Protein AF-A0A850TF16-F1 (afdb_monomer_lite)

Organism: NCBI:txid2292

Foldseek 3Di:
DDPVVVVVVVVVVCVVVVVVVVVVVVVVVVVVVVVVVVVVVVVVVVVVVVVVVVVVVVVVVVVVVVVVVVVVVVLVVLLVVLVVVVVVLVVVLQDDDDPPDDPVNRVVSCLVCLVVNLVVLVVSCVVNVVSDDPVVSVVSVVSNVVSVVSPVVVVVVVVVVVVVVVVVVVVVVD

Secondary structure (DSSP, 8-state):
--HHHHHHHHHHHHHHHHHHHHHHHHHHHHHHHHHHHHHHHHHHHHHHHHHHHHHHHHHHHHHHHHHHHHHHHHHHHHHHHHHHHHHHHHHHHS----TT--HHHHHHHHHHHHHHHHHHHHHHHHHHGGGS-HHHHHHHHHHHHHHHHHHHHHHHHHHHHHHHHHHHHHHH--

Radius of gyration: 48.97 Å; chains: 1; bounding box: 104×33×146 Å

Sequence (174 aa):
MQLSDILAISGTILASIGGGTAIVFGFSNWLGKVWANRLMEKEKNKHNRELEFLKNTFLKETENYKIRLKKSELLFEKQYEAASELVALHRSFIPQIFPHMDWGDVVDHYAFSSKKIEEKLEKYLSRNGAVLGEEIEEKISECISVAGWTKFEINKNTKLHHKVKKKVKKYINC

pLDDT: mean 84.93, std 12.83, range [46.16, 97.12]

Structure (mmCIF, N/CA/C/O backbone):
data_AF-A0A850TF16-F1
#
_entry.id   AF-A0A850TF16-F1
#
loop_
_atom_site.group_PDB
_atom_site.id
_atom_site.type_symbol
_atom_site.label_atom_id
_atom_site.label_alt_id
_atom_site.label_comp_id
_atom_site.label_asym_id
_atom_site.label_entity_id
_atom_site.label_seq_id
_atom_site.pdbx_PDB_ins_code
_atom_site.Cartn_x
_atom_site.Cartn_y
_atom_site.Cartn_z
_atom_site.occupancy
_atom_site.B_iso_or_equiv
_atom_site.auth_seq_id
_atom_site.auth_comp_id
_atom_site.auth_asym_id
_atom_site.auth_atom_id
_atom_site.pdbx_PDB_model_num
ATOM 1 N N . MET A 1 1 ? -57.482 -13.303 92.641 1.00 51.25 1 MET A N 1
ATOM 2 C CA . MET A 1 1 ? -57.624 -12.544 91.379 1.00 51.25 1 MET A CA 1
ATOM 3 C C . MET A 1 1 ? -58.577 -13.308 90.482 1.00 51.25 1 MET A C 1
ATOM 5 O O . MET A 1 1 ? -58.410 -14.517 90.366 1.00 51.25 1 MET A O 1
ATOM 9 N N . GLN A 1 2 ? -59.601 -12.651 89.934 1.00 71.94 2 GLN A N 1
ATOM 10 C CA . GLN A 1 2 ? -60.527 -13.298 89.004 1.00 71.94 2 GLN A CA 1
ATOM 11 C C . GLN A 1 2 ? -59.835 -13.527 87.650 1.00 71.94 2 GLN A C 1
ATOM 13 O O . GLN A 1 2 ? -59.017 -12.717 87.215 1.00 71.94 2 GLN A O 1
ATOM 18 N N . LEU A 1 3 ? -60.160 -14.638 86.983 1.00 74.81 3 LEU A N 1
ATOM 19 C CA . LEU A 1 3 ? -59.640 -14.991 85.652 1.00 74.81 3 LEU A CA 1
ATOM 20 C C . LEU A 1 3 ? -59.913 -13.903 84.594 1.00 74.81 3 LEU A C 1
ATOM 22 O O . LEU A 1 3 ? -59.132 -13.750 83.657 1.00 74.81 3 LEU A O 1
ATOM 26 N N . SER A 1 4 ? -60.981 -13.122 84.772 1.00 75.56 4 SER A N 1
ATOM 27 C CA . SER A 1 4 ? -61.356 -11.981 83.930 1.00 75.56 4 SER A CA 1
ATOM 28 C C . SER A 1 4 ? -60.315 -10.858 83.930 1.00 75.56 4 SER A C 1
ATOM 30 O O . SER A 1 4 ? -60.015 -10.316 82.869 1.00 75.56 4 SER A O 1
ATOM 32 N N . ASP A 1 5 ? -59.714 -10.550 85.080 1.00 77.50 5 ASP A N 1
ATOM 33 C CA . ASP A 1 5 ? -58.742 -9.456 85.203 1.00 77.50 5 ASP A CA 1
ATOM 34 C C . ASP A 1 5 ? -57.391 -9.839 84.586 1.00 77.50 5 ASP A C 1
ATOM 36 O O . ASP A 1 5 ? -56.750 -9.034 83.913 1.00 77.50 5 ASP A O 1
ATOM 40 N N . ILE A 1 6 ? -56.986 -11.104 84.740 1.00 79.56 6 ILE A N 1
ATOM 41 C CA . ILE A 1 6 ? -55.793 -11.665 84.089 1.00 79.56 6 ILE A CA 1
ATOM 42 C C . ILE A 1 6 ? -55.958 -11.678 82.562 1.00 79.56 6 ILE A C 1
ATOM 44 O O . ILE A 1 6 ? -55.037 -11.288 81.841 1.00 79.56 6 ILE A O 1
ATOM 48 N N . LEU A 1 7 ? -57.135 -12.061 82.053 1.00 79.00 7 LEU A N 1
ATOM 49 C CA . LEU A 1 7 ? -57.427 -12.027 80.617 1.00 79.00 7 LEU A CA 1
ATOM 50 C C . LEU A 1 7 ? -57.461 -10.595 80.066 1.00 79.00 7 LEU A C 1
ATOM 52 O O . LEU A 1 7 ? -56.869 -10.344 79.019 1.00 79.00 7 LEU A O 1
ATOM 56 N N . ALA A 1 8 ? -58.062 -9.644 80.782 1.00 77.94 8 ALA A N 1
ATOM 57 C CA . ALA A 1 8 ? -58.112 -8.242 80.366 1.00 77.94 8 ALA A CA 1
ATOM 58 C C . ALA A 1 8 ? -56.720 -7.587 80.329 1.00 77.94 8 ALA A C 1
ATOM 60 O O . ALA A 1 8 ? -56.366 -6.926 79.349 1.00 77.94 8 ALA A O 1
ATOM 61 N N . ILE A 1 9 ? -55.889 -7.813 81.351 1.00 77.25 9 ILE A N 1
ATOM 62 C CA . ILE A 1 9 ? -54.522 -7.275 81.408 1.00 77.25 9 ILE A CA 1
ATOM 63 C C . ILE A 1 9 ? -53.646 -7.930 80.331 1.00 77.25 9 ILE A C 1
ATOM 65 O O . ILE A 1 9 ? -52.944 -7.226 79.603 1.00 77.25 9 ILE A O 1
ATOM 69 N N . SER A 1 10 ? -53.735 -9.254 80.153 1.00 73.56 10 SER A N 1
ATOM 70 C CA . SER A 1 10 ? -52.976 -9.963 79.110 1.00 73.56 10 SER A CA 1
ATOM 71 C C . SER A 1 10 ? -53.379 -9.537 77.691 1.00 73.56 10 SER A C 1
ATOM 73 O O . SER A 1 10 ? -52.507 -9.305 76.854 1.00 73.56 10 SER A O 1
ATOM 75 N N . GLY A 1 11 ? -54.677 -9.337 77.433 1.00 75.94 11 GLY A N 1
ATOM 76 C CA . GLY A 1 11 ? -55.197 -8.846 76.157 1.00 75.94 11 GLY A CA 1
ATOM 77 C C . GLY A 1 11 ? -54.776 -7.409 75.852 1.00 75.94 11 GLY A C 1
ATOM 78 O O . GLY A 1 11 ? -54.444 -7.102 74.712 1.00 75.94 11 GLY A O 1
ATOM 79 N N . THR A 1 12 ? -54.702 -6.542 76.865 1.00 74.50 12 THR A N 1
ATOM 80 C CA . THR A 1 12 ? -54.266 -5.142 76.698 1.00 74.50 12 THR A CA 1
ATOM 81 C C . THR A 1 12 ? -52.765 -5.050 76.403 1.00 74.50 12 THR A C 1
ATOM 83 O O . THR A 1 12 ? -52.345 -4.277 75.540 1.00 74.50 12 THR A O 1
ATOM 86 N N . IL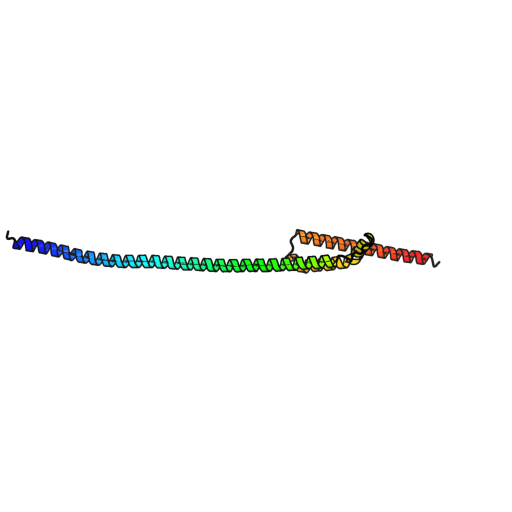E A 1 13 ? -51.949 -5.884 77.059 1.00 73.62 13 ILE A N 1
ATOM 87 C CA . ILE A 1 13 ? -50.504 -5.989 76.799 1.00 73.62 13 ILE A CA 1
ATOM 88 C C . ILE A 1 13 ? -50.253 -6.542 75.386 1.00 73.62 13 ILE A C 1
ATOM 90 O O . ILE A 1 13 ? -49.458 -5.973 74.639 1.00 73.62 13 ILE A O 1
ATOM 94 N N . LEU A 1 14 ? -50.974 -7.591 74.977 1.00 72.19 14 LEU A N 1
ATOM 95 C CA . LEU A 1 14 ? -50.889 -8.158 73.624 1.00 72.19 14 LEU A CA 1
ATOM 96 C C . LEU A 1 14 ? -51.403 -7.204 72.540 1.00 72.19 14 LEU A C 1
ATOM 98 O O . LEU A 1 14 ? -50.810 -7.153 71.468 1.00 72.19 14 LEU A O 1
ATOM 102 N N . ALA A 1 15 ? -52.453 -6.424 72.797 1.00 72.50 15 ALA A N 1
ATOM 103 C CA . ALA A 1 15 ? -52.962 -5.431 71.850 1.00 72.50 15 ALA A CA 1
ATOM 104 C C . ALA A 1 15 ? -51.992 -4.249 71.671 1.00 72.50 15 ALA A C 1
ATOM 106 O O . ALA A 1 15 ? -51.764 -3.803 70.548 1.00 72.50 15 ALA A O 1
ATOM 107 N N . SER A 1 16 ? -51.372 -3.781 72.759 1.00 73.75 16 SER A N 1
ATOM 108 C CA . SER A 1 16 ? -50.338 -2.736 72.741 1.00 73.75 16 SER A CA 1
ATOM 109 C C . SER A 1 16 ? -49.080 -3.184 71.981 1.00 73.75 16 SER A C 1
ATOM 111 O O . SER A 1 16 ? -48.598 -2.487 71.084 1.00 73.75 16 SER A O 1
ATOM 113 N N . ILE A 1 17 ? -48.595 -4.398 72.261 1.00 75.44 17 ILE A N 1
ATOM 114 C CA . ILE A 1 17 ? -47.424 -4.984 71.589 1.00 75.44 17 ILE A CA 1
ATOM 115 C C . ILE A 1 17 ? -47.750 -5.365 70.134 1.00 75.44 17 ILE A C 1
ATOM 117 O O . ILE A 1 17 ? -46.934 -5.144 69.236 1.00 75.44 17 ILE A O 1
ATOM 121 N N . GLY A 1 18 ? -48.949 -5.888 69.879 1.00 71.94 18 GLY A N 1
ATOM 122 C CA . GLY A 1 18 ? -49.448 -6.281 68.558 1.00 71.94 18 GLY A CA 1
ATOM 123 C C . GLY A 1 18 ? -49.681 -5.096 67.616 1.00 71.94 18 GLY A C 1
ATOM 124 O O . GLY A 1 18 ? -49.336 -5.158 66.438 1.00 71.94 18 GLY A O 1
ATOM 125 N N . GLY A 1 19 ? -50.199 -3.977 68.131 1.00 76.31 19 GLY A N 1
ATOM 126 C CA . GLY A 1 19 ? -50.378 -2.744 67.358 1.00 76.31 19 GLY A CA 1
ATOM 127 C C . GLY A 1 19 ? -49.047 -2.099 66.960 1.00 76.31 19 GLY A C 1
ATOM 128 O O . GLY A 1 19 ? -48.863 -1.719 65.803 1.00 76.31 19 GLY A O 1
ATOM 129 N N . GLY A 1 20 ? -48.084 -2.039 67.888 1.00 77.00 20 GLY A N 1
ATOM 130 C CA . GLY A 1 20 ? -46.740 -1.520 67.611 1.00 77.00 20 GLY A CA 1
ATOM 131 C C . GLY A 1 20 ? -45.961 -2.379 66.610 1.00 77.00 20 GLY A C 1
ATOM 132 O O . GLY A 1 20 ? -45.340 -1.851 65.687 1.00 77.00 20 GLY A O 1
ATOM 133 N N . THR A 1 21 ? -46.046 -3.708 66.730 1.00 77.88 21 THR A N 1
ATOM 134 C CA . THR A 1 21 ? -45.406 -4.635 65.780 1.00 77.88 21 THR A CA 1
ATOM 135 C C . THR A 1 21 ? -46.013 -4.556 64.383 1.00 77.88 21 THR A C 1
ATOM 137 O O . THR A 1 21 ? -45.254 -4.601 63.419 1.00 77.88 21 THR A O 1
ATOM 140 N N . ALA A 1 22 ? -47.327 -4.358 64.240 1.00 82.56 22 ALA A N 1
ATOM 141 C CA . ALA A 1 22 ? -47.971 -4.189 62.935 1.00 82.56 22 ALA A CA 1
ATOM 142 C C . ALA A 1 22 ? -47.482 -2.936 62.185 1.00 82.56 22 ALA A C 1
ATOM 144 O O . ALA A 1 22 ? -47.220 -2.997 60.982 1.00 82.56 22 ALA A O 1
ATOM 145 N N . ILE A 1 23 ? -47.302 -1.814 62.892 1.00 82.56 23 ILE A N 1
ATOM 146 C CA . ILE A 1 23 ? -46.776 -0.570 62.305 1.00 82.56 23 ILE A CA 1
ATOM 147 C C . ILE A 1 23 ? -45.324 -0.760 61.862 1.00 82.56 23 ILE A C 1
ATOM 149 O O . ILE A 1 23 ? -44.979 -0.409 60.733 1.00 82.56 23 ILE A O 1
ATOM 153 N N . VAL A 1 24 ? -44.487 -1.356 62.717 1.00 84.25 24 VAL A N 1
ATOM 154 C CA . VAL A 1 24 ? -43.083 -1.645 62.389 1.00 84.25 24 VAL A CA 1
ATOM 155 C C . VAL A 1 24 ? -42.995 -2.593 61.194 1.00 84.25 24 VAL A C 1
ATOM 157 O O . VAL A 1 24 ? -42.272 -2.299 60.248 1.00 84.25 24 VAL A O 1
ATOM 160 N N . PHE A 1 25 ? -43.789 -3.668 61.161 1.00 84.12 25 PHE A N 1
ATOM 161 C CA . PHE A 1 25 ? -43.839 -4.587 60.019 1.00 84.12 25 PHE A CA 1
ATOM 162 C C . PHE A 1 25 ? -44.288 -3.895 58.728 1.00 84.12 25 PHE A C 1
ATOM 164 O O . PHE A 1 25 ? -43.698 -4.123 57.669 1.00 84.12 25 PHE A O 1
ATOM 171 N N . GLY A 1 26 ? -45.304 -3.032 58.802 1.00 86.25 26 GLY A N 1
ATOM 172 C CA . GLY A 1 26 ? -45.776 -2.247 57.662 1.00 86.25 26 GLY A CA 1
ATOM 173 C C . GLY A 1 26 ? -44.692 -1.320 57.110 1.00 86.25 26 GLY A C 1
ATOM 174 O O . GLY A 1 26 ? -44.434 -1.320 55.903 1.00 86.25 26 GLY A O 1
ATOM 175 N N . PHE A 1 27 ? -44.001 -0.592 57.990 1.00 87.69 27 PHE A N 1
ATOM 176 C CA . PHE A 1 27 ? -42.900 0.298 57.616 1.00 87.69 27 PHE A CA 1
ATOM 177 C C . PHE A 1 27 ? -41.682 -0.460 57.079 1.00 87.69 27 PHE A C 1
ATOM 179 O O . PHE A 1 27 ? -41.107 -0.048 56.071 1.00 87.69 27 PHE A O 1
ATOM 186 N N . SER A 1 28 ? -41.311 -1.588 57.688 1.00 86.50 28 SER A N 1
ATOM 187 C CA . SER A 1 28 ? -40.228 -2.452 57.204 1.00 86.50 28 SER A CA 1
ATOM 188 C C . SER A 1 28 ? -40.530 -3.018 55.816 1.00 86.50 28 SER A C 1
ATOM 190 O O . SER A 1 28 ? -39.645 -3.043 54.963 1.00 86.50 28 SER A O 1
ATOM 192 N N . ASN A 1 29 ? -41.780 -3.406 55.547 1.00 89.00 29 ASN A N 1
ATOM 193 C CA . ASN A 1 29 ? -42.195 -3.884 54.227 1.00 89.00 29 ASN A CA 1
ATOM 194 C C . ASN A 1 29 ? -42.165 -2.761 53.175 1.00 89.00 29 ASN A C 1
ATOM 196 O O . ASN A 1 29 ? -41.725 -2.970 52.044 1.00 89.00 29 ASN A O 1
ATOM 200 N N . TRP A 1 30 ? -42.595 -1.550 53.541 1.00 90.25 30 TRP A N 1
ATOM 201 C CA . TRP A 1 30 ? -42.540 -0.391 52.647 1.00 90.25 30 TRP A CA 1
ATOM 202 C C . TRP A 1 30 ? -41.098 0.015 52.315 1.00 90.25 30 TRP A C 1
ATOM 204 O O . TRP A 1 30 ? -40.753 0.134 51.138 1.00 90.25 30 TRP A O 1
ATOM 214 N N . LEU A 1 31 ? -40.231 0.139 53.325 1.00 89.75 31 LEU A N 1
ATOM 215 C CA . LEU A 1 31 ? -38.807 0.430 53.131 1.00 89.75 31 LEU A CA 1
ATOM 216 C C . LEU A 1 31 ? -38.123 -0.665 52.308 1.00 89.75 31 LEU A C 1
ATOM 218 O O . LEU A 1 31 ? -37.392 -0.348 51.373 1.00 89.75 31 LEU A O 1
ATOM 222 N N . GLY A 1 32 ? -38.418 -1.939 52.580 1.00 89.69 32 GLY A N 1
ATOM 223 C CA . GLY A 1 32 ? -37.908 -3.064 51.795 1.00 89.69 32 GLY A CA 1
ATOM 224 C C . GLY A 1 32 ? -38.258 -2.947 50.311 1.00 89.69 32 GLY A C 1
ATOM 225 O O . GLY A 1 32 ? -37.377 -3.072 49.463 1.00 89.69 32 GLY A O 1
ATOM 226 N N . LYS A 1 33 ? -39.512 -2.612 49.980 1.00 89.31 33 LYS A N 1
ATOM 227 C CA . LYS A 1 33 ? -39.947 -2.395 48.588 1.00 89.31 33 LYS A CA 1
ATOM 228 C C . LYS A 1 33 ? -39.250 -1.208 47.923 1.00 89.31 33 LYS A C 1
ATOM 230 O O . LYS A 1 33 ? -38.834 -1.322 46.773 1.00 89.31 33 LYS A O 1
ATOM 235 N N . VAL A 1 34 ? -39.101 -0.082 48.624 1.00 93.94 34 VAL A N 1
ATOM 236 C CA . VAL A 1 34 ? -38.437 1.118 48.079 1.00 93.94 34 VAL A CA 1
ATOM 237 C C . VAL A 1 34 ? -36.957 0.849 47.800 1.00 93.94 34 VAL A C 1
ATOM 239 O O . VAL A 1 34 ? -36.457 1.194 46.728 1.00 93.94 34 VAL A O 1
ATOM 242 N N . TRP A 1 35 ? -36.257 0.196 48.728 1.00 90.44 35 TRP A N 1
ATOM 243 C CA . TRP A 1 35 ? -34.847 -0.156 48.558 1.00 90.44 35 TRP A CA 1
ATOM 244 C C . TRP A 1 35 ? -34.641 -1.235 47.491 1.00 90.44 35 TRP A C 1
ATOM 246 O O . TRP A 1 35 ? -33.721 -1.102 46.685 1.00 90.44 35 TRP A O 1
ATOM 256 N N . ALA A 1 36 ? -35.517 -2.242 47.421 1.00 91.12 36 ALA A N 1
ATOM 257 C CA . ALA A 1 36 ? -35.483 -3.263 46.374 1.00 91.12 36 ALA A CA 1
ATOM 258 C C . ALA A 1 36 ? -35.693 -2.655 44.981 1.00 91.12 36 ALA A C 1
ATOM 260 O O . ALA A 1 36 ? -34.902 -2.917 44.076 1.00 91.12 36 ALA A O 1
ATOM 261 N N . ASN A 1 37 ? -36.690 -1.778 44.815 1.00 90.88 37 ASN A N 1
ATOM 262 C CA . ASN A 1 37 ? -36.919 -1.082 43.547 1.00 90.88 37 ASN A CA 1
ATOM 263 C C . ASN A 1 37 ? -35.725 -0.204 43.163 1.00 90.88 37 ASN A C 1
ATOM 265 O O . ASN A 1 37 ? -35.265 -0.267 42.026 1.00 90.88 37 ASN A O 1
ATOM 269 N N . ARG A 1 38 ? -35.162 0.552 44.113 1.00 92.75 38 ARG A N 1
ATOM 270 C CA . ARG A 1 38 ? -33.996 1.409 43.856 1.00 92.75 38 ARG A CA 1
ATOM 271 C C . ARG A 1 38 ? -32.752 0.605 43.473 1.00 92.75 38 ARG A C 1
ATOM 273 O O . ARG A 1 38 ? -32.002 1.024 42.591 1.00 92.75 38 ARG A O 1
ATOM 280 N N . LEU A 1 39 ? -32.514 -0.531 44.128 1.00 93.00 39 LEU A N 1
ATOM 281 C CA . LEU A 1 39 ? -31.402 -1.421 43.797 1.00 93.00 39 LEU A CA 1
ATOM 282 C C . LEU A 1 39 ? -31.594 -2.034 42.406 1.00 93.00 39 LEU A C 1
ATOM 284 O O . LEU A 1 39 ? -30.676 -1.985 41.589 1.00 93.00 39 LEU A O 1
ATOM 288 N N . MET A 1 40 ? -32.802 -2.517 42.111 1.00 92.44 40 MET A N 1
ATOM 289 C CA . MET A 1 40 ? -33.135 -3.127 40.826 1.00 92.44 40 MET A CA 1
ATOM 290 C C . MET A 1 40 ? -33.059 -2.120 39.670 1.00 92.44 40 MET A C 1
ATOM 292 O O . MET A 1 40 ? -32.547 -2.446 38.603 1.00 92.44 40 MET A O 1
ATOM 296 N N . GLU A 1 41 ? -33.510 -0.879 39.863 1.00 92.38 41 GLU A N 1
ATOM 297 C CA . GLU A 1 41 ? -33.333 0.198 38.880 1.00 92.38 41 GLU A CA 1
ATOM 298 C C . GLU A 1 41 ? -31.857 0.528 38.655 1.00 92.38 41 GLU A C 1
ATOM 300 O O . GLU A 1 41 ? -31.433 0.721 37.516 1.00 92.38 41 GLU A O 1
ATOM 305 N N . LYS A 1 42 ? -31.044 0.558 39.718 1.00 92.88 42 LYS A N 1
ATOM 306 C CA . LYS A 1 42 ? -29.601 0.801 39.603 1.00 92.88 42 LYS A CA 1
ATOM 307 C C . LYS A 1 42 ? -28.906 -0.306 38.810 1.00 92.88 42 LYS A C 1
ATOM 309 O O . LYS A 1 42 ? -28.076 0.007 37.957 1.00 92.88 42 LYS A O 1
ATOM 314 N N . GLU A 1 43 ? -29.244 -1.568 39.063 1.00 91.38 43 GLU A N 1
ATOM 315 C CA . GLU A 1 43 ? -28.713 -2.705 38.304 1.00 91.38 43 GLU A CA 1
ATOM 316 C C . GLU A 1 43 ? -29.173 -2.686 36.848 1.00 91.38 43 GLU A C 1
ATOM 318 O O . GLU A 1 43 ? -28.334 -2.767 35.955 1.00 91.38 43 GLU A O 1
ATOM 323 N N . LYS A 1 44 ? -30.468 -2.467 36.585 1.00 92.75 44 LYS A N 1
ATOM 324 C CA . LYS A 1 44 ? -30.992 -2.329 35.215 1.00 92.75 44 LYS A CA 1
ATOM 325 C C . LYS A 1 44 ? -30.305 -1.201 34.452 1.00 92.75 44 LYS A C 1
ATOM 327 O O . LYS A 1 44 ? -29.896 -1.393 33.312 1.00 92.75 44 LYS A O 1
ATOM 332 N N . ASN A 1 45 ? -30.123 -0.043 35.083 1.00 91.94 45 ASN A N 1
ATOM 333 C CA . ASN A 1 45 ? -29.425 1.087 34.471 1.00 91.94 45 ASN A CA 1
ATOM 334 C C . ASN A 1 45 ? -27.950 0.774 34.208 1.00 91.94 45 ASN A C 1
ATOM 336 O O . ASN A 1 45 ? -27.409 1.201 33.189 1.00 91.94 45 ASN A O 1
ATOM 340 N N . LYS A 1 46 ? -27.294 0.023 35.100 1.00 93.25 46 LYS A N 1
ATOM 341 C CA . LYS A 1 46 ? -25.917 -0.435 34.897 1.00 93.25 46 LYS A CA 1
ATOM 342 C C . LYS A 1 46 ? -25.831 -1.399 33.712 1.00 93.25 46 LYS A C 1
ATOM 344 O O . LYS A 1 46 ? -25.027 -1.156 32.820 1.00 93.25 46 LYS A O 1
ATOM 349 N N . HIS A 1 47 ? -26.694 -2.410 33.656 1.00 92.38 47 HIS A N 1
ATOM 350 C CA . HIS A 1 47 ? -26.732 -3.369 32.549 1.00 92.38 47 HIS A CA 1
ATOM 351 C C . HIS A 1 47 ? -27.077 -2.701 31.216 1.00 92.38 47 HIS A C 1
ATOM 353 O O . HIS A 1 47 ? -26.431 -2.985 30.215 1.00 92.38 47 HIS A O 1
ATOM 359 N N . ASN A 1 48 ? -28.024 -1.759 31.188 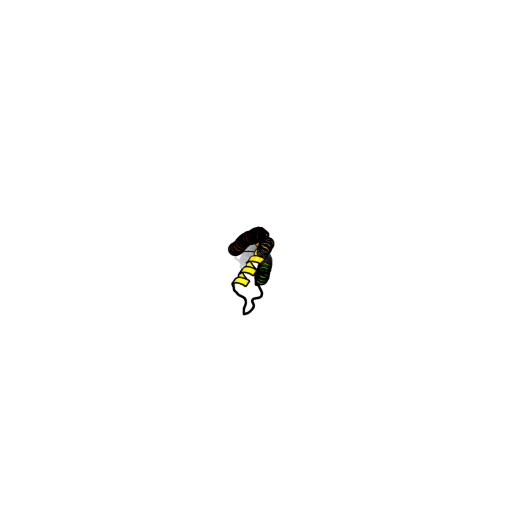1.00 93.12 48 ASN A N 1
ATOM 360 C CA . ASN A 1 48 ? -28.336 -1.005 29.971 1.00 93.12 48 ASN A CA 1
ATOM 361 C C . ASN A 1 48 ? -27.141 -0.177 29.489 1.00 93.12 48 ASN A C 1
ATOM 363 O O . ASN A 1 48 ? -26.834 -0.189 28.301 1.00 93.12 48 ASN A O 1
ATOM 367 N N . ARG A 1 49 ? -26.419 0.489 30.399 1.00 94.12 49 ARG A N 1
ATOM 368 C CA . ARG A 1 49 ? -25.192 1.221 30.047 1.00 94.12 49 ARG A CA 1
ATOM 369 C C . ARG A 1 49 ? -24.098 0.296 29.534 1.00 94.12 49 ARG A C 1
ATOM 371 O O . ARG A 1 49 ? -23.424 0.642 28.572 1.00 94.12 49 ARG A O 1
ATOM 378 N N . GLU A 1 50 ? -23.916 -0.860 30.164 1.00 94.25 50 GLU A N 1
ATOM 379 C CA . GLU A 1 50 ? -22.948 -1.868 29.722 1.00 94.25 50 GLU A CA 1
ATOM 380 C C . GLU A 1 50 ? -23.311 -2.409 28.335 1.00 94.25 50 GLU A C 1
ATOM 382 O O . GLU A 1 50 ? -22.437 -2.507 27.478 1.00 94.25 50 GLU A O 1
ATOM 387 N N . LEU A 1 51 ? -24.595 -2.671 28.072 1.00 94.56 51 LEU A N 1
ATOM 388 C CA . LEU A 1 51 ? -25.085 -3.088 26.758 1.00 94.56 51 LEU A CA 1
ATOM 389 C C . LEU A 1 51 ? -24.876 -2.012 25.692 1.00 94.56 51 LEU A C 1
ATOM 391 O O . LEU A 1 51 ? -24.398 -2.323 24.602 1.00 94.56 51 LEU A O 1
ATOM 395 N N . GLU A 1 52 ? -25.203 -0.754 25.984 1.00 94.50 52 GLU A N 1
ATOM 396 C CA . GLU A 1 52 ? -24.973 0.362 25.060 1.00 94.50 52 GLU A CA 1
ATOM 397 C C . GLU A 1 52 ? -23.484 0.570 24.792 1.00 94.50 52 GLU A C 1
ATOM 399 O O . GLU A 1 52 ? -23.078 0.729 23.642 1.00 94.50 52 GLU A O 1
ATOM 404 N N . PHE A 1 53 ? -22.656 0.517 25.834 1.00 96.12 53 PHE A N 1
ATOM 405 C CA . PHE A 1 53 ? -21.209 0.617 25.709 1.00 96.12 53 PHE A CA 1
ATOM 406 C C . PHE A 1 53 ? -20.644 -0.510 24.842 1.00 96.12 53 PHE A C 1
ATOM 408 O O . PHE A 1 53 ? -19.863 -0.252 23.924 1.00 96.12 53 PHE A O 1
ATOM 415 N N . LEU A 1 54 ? -21.067 -1.750 25.089 1.00 96.00 54 LEU A N 1
ATOM 416 C CA . LEU A 1 54 ? -20.607 -2.911 24.341 1.00 96.00 54 LEU A CA 1
ATOM 417 C C . LEU A 1 54 ? -21.072 -2.849 22.881 1.00 96.00 54 LEU A C 1
ATOM 419 O O . LEU A 1 54 ? -20.276 -3.055 21.968 1.00 96.00 54 LEU A O 1
ATOM 423 N N . LYS A 1 55 ? -22.331 -2.466 22.644 1.00 96.38 55 LYS A N 1
ATOM 424 C CA . LYS A 1 55 ? -22.875 -2.245 21.298 1.00 96.38 55 LYS A CA 1
ATOM 425 C C . LYS A 1 55 ? -22.096 -1.165 20.549 1.00 96.38 55 LYS A C 1
ATOM 427 O O . LYS A 1 55 ? -21.713 -1.381 19.404 1.00 96.38 55 LYS A O 1
ATOM 432 N N . ASN A 1 56 ? -21.828 -0.029 21.189 1.00 95.88 56 ASN A N 1
ATOM 433 C CA . ASN A 1 56 ? -21.059 1.062 20.588 1.00 95.88 56 ASN A CA 1
ATOM 434 C C . ASN A 1 56 ? -19.614 0.644 20.299 1.00 95.88 56 ASN A C 1
ATOM 436 O O . ASN A 1 56 ? -19.070 1.002 19.256 1.00 95.88 56 ASN A O 1
ATOM 440 N N . THR A 1 57 ? -19.012 -0.150 21.184 1.00 95.69 57 THR A N 1
ATOM 441 C CA . THR A 1 57 ? -17.665 -0.697 20.988 1.00 95.69 57 THR A CA 1
ATOM 442 C C . THR A 1 57 ? -17.631 -1.624 19.778 1.00 95.69 57 THR A C 1
ATOM 444 O O . THR A 1 57 ? -16.827 -1.402 18.877 1.00 95.69 57 THR A O 1
ATOM 447 N N . PHE A 1 58 ? -18.562 -2.577 19.677 1.00 96.12 58 PHE A N 1
ATOM 448 C CA . PHE A 1 58 ? -18.642 -3.475 18.523 1.00 96.12 58 PHE A CA 1
ATOM 449 C C . PHE A 1 58 ? -18.932 -2.748 17.209 1.00 96.12 58 PHE A C 1
ATOM 451 O O . PHE A 1 58 ? -18.359 -3.098 16.175 1.00 96.12 58 PHE A O 1
ATOM 458 N N . LEU A 1 59 ? -19.791 -1.725 17.224 1.00 96.38 59 LEU A N 1
ATOM 459 C CA . LEU A 1 59 ? -20.047 -0.899 16.042 1.00 96.38 59 LEU A CA 1
ATOM 460 C C . LEU A 1 59 ? -18.775 -0.177 15.594 1.00 96.38 59 LEU A C 1
ATOM 462 O O . LEU A 1 59 ? -18.388 -0.281 14.431 1.00 96.38 59 LEU A O 1
ATOM 466 N N . LYS A 1 60 ? -18.076 0.468 16.532 1.00 96.88 60 LYS A N 1
ATOM 467 C CA . LYS A 1 60 ? -16.813 1.162 16.267 1.00 96.88 60 LYS A CA 1
ATOM 468 C C . LYS A 1 60 ? -15.735 0.215 15.745 1.00 96.88 60 LYS A C 1
ATOM 470 O O . LYS A 1 60 ? -15.026 0.547 14.799 1.00 96.88 60 LYS A O 1
ATOM 475 N N . GLU A 1 61 ? -15.599 -0.964 16.343 1.00 96.00 61 GLU A N 1
ATOM 476 C CA . GLU A 1 61 ? -14.663 -1.987 15.877 1.00 96.00 61 GLU A CA 1
ATOM 477 C C . GLU A 1 61 ? -15.007 -2.433 14.460 1.00 96.00 61 GLU A C 1
ATOM 479 O O . GLU A 1 61 ? -14.135 -2.437 13.595 1.00 96.00 61 GLU A O 1
ATOM 484 N N . THR A 1 62 ? -16.278 -2.725 14.186 1.00 95.88 62 THR A N 1
ATOM 485 C CA . THR A 1 62 ? -16.746 -3.135 12.856 1.00 95.88 62 THR A CA 1
ATOM 486 C C . THR A 1 62 ? -16.446 -2.074 11.798 1.00 95.88 62 THR A C 1
ATOM 488 O O . THR A 1 62 ? -15.971 -2.397 10.708 1.00 95.88 62 THR A O 1
ATOM 491 N N . GLU A 1 63 ? -16.699 -0.803 12.099 1.00 96.44 63 GLU A N 1
ATOM 492 C CA . GLU A 1 63 ? -16.375 0.312 11.205 1.00 96.44 63 GLU A CA 1
ATOM 493 C C . GLU A 1 63 ? -14.867 0.440 10.985 1.00 96.44 63 GLU A C 1
ATOM 495 O O . GLU A 1 63 ? -14.418 0.523 9.841 1.00 96.44 63 GLU A O 1
ATOM 500 N N . ASN A 1 64 ? -14.071 0.351 12.051 1.00 96.31 64 ASN A N 1
ATOM 501 C CA . ASN A 1 64 ? -12.613 0.370 11.956 1.00 96.31 64 ASN A CA 1
ATOM 502 C C . ASN A 1 64 ? -12.078 -0.786 11.104 1.00 96.31 64 ASN A C 1
ATOM 504 O O . ASN A 1 64 ? -11.207 -0.571 10.259 1.00 96.31 64 ASN A O 1
ATOM 508 N N . TYR A 1 65 ? -12.598 -2.002 11.280 1.00 95.81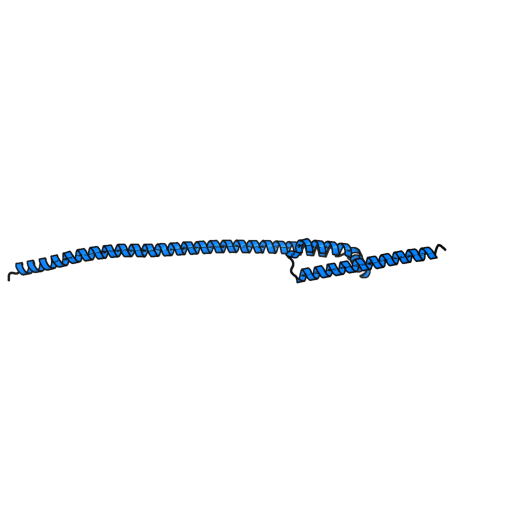 65 TYR A N 1
ATOM 509 C CA . TYR A 1 65 ? -12.226 -3.155 10.460 1.00 95.81 65 TYR A CA 1
ATOM 510 C C . TYR A 1 65 ? -12.577 -2.934 8.991 1.00 95.81 65 TYR A C 1
ATOM 512 O O . TYR A 1 65 ? -11.729 -3.162 8.131 1.00 95.81 65 TYR A O 1
ATOM 520 N N . LYS A 1 66 ? -13.775 -2.419 8.692 1.00 96.75 66 LYS A N 1
ATOM 521 C CA . LYS A 1 66 ? -14.180 -2.080 7.318 1.00 96.75 66 LYS A CA 1
ATOM 522 C C . LYS A 1 66 ? -13.249 -1.048 6.686 1.00 96.75 66 LYS A C 1
ATOM 524 O O . LYS A 1 66 ? -12.847 -1.217 5.539 1.00 96.75 66 LYS A O 1
ATOM 529 N N . ILE A 1 67 ? -12.883 0.002 7.422 1.00 97.00 67 ILE A N 1
ATOM 530 C CA . ILE A 1 67 ? -11.969 1.046 6.934 1.00 97.00 67 ILE A CA 1
ATOM 531 C C . ILE A 1 67 ? -10.580 0.462 6.667 1.00 97.00 67 ILE A C 1
ATOM 533 O O . ILE A 1 67 ? -10.003 0.711 5.609 1.00 97.00 67 ILE A O 1
ATOM 537 N N . ARG A 1 68 ? -10.048 -0.344 7.593 1.00 95.38 68 ARG A N 1
ATOM 538 C CA . ARG A 1 68 ? -8.744 -1.004 7.428 1.00 95.38 68 ARG A CA 1
ATOM 539 C C . ARG A 1 68 ? -8.728 -1.930 6.220 1.00 95.38 68 ARG A C 1
ATOM 541 O O . ARG A 1 68 ? -7.771 -1.882 5.455 1.00 95.38 68 ARG A O 1
ATOM 548 N N . LEU A 1 69 ? -9.788 -2.715 6.040 1.00 97.12 69 LEU A N 1
ATOM 549 C CA . LEU A 1 69 ? -9.919 -3.641 4.922 1.00 97.12 69 LEU A CA 1
ATOM 550 C C . LEU A 1 69 ? -9.947 -2.895 3.585 1.00 97.12 69 LEU A C 1
ATOM 552 O O . LEU A 1 69 ? -9.150 -3.198 2.702 1.00 97.12 69 LEU A O 1
ATOM 556 N N . LYS A 1 70 ? -10.780 -1.853 3.472 1.00 96.56 70 LYS A N 1
ATOM 557 C CA . LYS A 1 70 ? -10.824 -1.003 2.272 1.00 96.56 70 LYS A CA 1
ATOM 558 C C . LYS A 1 70 ? -9.482 -0.336 1.989 1.00 96.56 70 LYS A C 1
ATOM 560 O O . LYS A 1 70 ? -9.057 -0.262 0.845 1.00 96.56 70 LYS A O 1
ATOM 565 N N . LYS A 1 71 ? -8.786 0.135 3.028 1.00 96.12 71 LYS A N 1
ATOM 566 C CA . LYS A 1 71 ? -7.449 0.718 2.871 1.00 96.12 71 LYS A CA 1
ATOM 567 C C . LYS A 1 71 ? -6.454 -0.308 2.326 1.00 96.12 71 LYS A C 1
ATOM 569 O O . LYS A 1 71 ? -5.690 0.030 1.431 1.00 96.12 71 LYS A O 1
ATOM 574 N N . SER A 1 72 ? -6.455 -1.536 2.852 1.00 95.75 72 SER A N 1
ATOM 575 C CA . SER A 1 72 ? -5.587 -2.594 2.324 1.00 95.75 72 SER A CA 1
ATOM 576 C C . SER A 1 72 ? -5.951 -2.974 0.893 1.00 95.75 72 SER A C 1
ATOM 578 O O . SER A 1 72 ? -5.054 -3.111 0.075 1.00 95.75 72 SER A O 1
ATOM 580 N N . GLU A 1 73 ? -7.241 -3.077 0.572 1.00 96.06 73 GLU A N 1
ATOM 581 C CA . GLU A 1 73 ? -7.729 -3.397 -0.773 1.00 96.06 73 GLU A CA 1
ATOM 582 C C . GLU A 1 73 ? -7.247 -2.372 -1.805 1.00 96.06 73 GLU A C 1
ATOM 584 O O . GLU A 1 73 ? -6.630 -2.750 -2.796 1.00 96.06 73 GLU A O 1
ATOM 589 N N . LEU A 1 74 ? -7.409 -1.077 -1.516 1.00 95.50 74 LEU A N 1
ATOM 590 C CA . LEU A 1 74 ? -6.925 -0.000 -2.385 1.00 95.50 74 LEU A CA 1
ATOM 591 C C . LEU A 1 74 ? -5.399 -0.024 -2.564 1.00 95.50 74 LEU A C 1
ATOM 593 O O . LEU A 1 74 ? -4.899 0.239 -3.656 1.00 95.50 74 LEU A O 1
ATOM 597 N N . LEU A 1 75 ? -4.641 -0.335 -1.505 1.00 93.94 75 LEU A N 1
ATOM 598 C CA . LEU A 1 75 ? -3.183 -0.469 -1.600 1.00 93.94 75 LEU A CA 1
ATOM 599 C C . LEU A 1 75 ? -2.783 -1.659 -2.478 1.00 93.94 75 LEU A C 1
ATOM 601 O O . LEU A 1 75 ? -1.912 -1.509 -3.333 1.00 93.94 75 LEU A O 1
ATOM 605 N N . PHE A 1 76 ? -3.431 -2.813 -2.304 1.00 95.06 76 PHE A N 1
ATOM 606 C CA . PHE A 1 76 ? -3.174 -3.995 -3.126 1.00 95.06 76 PHE A CA 1
ATOM 607 C C . PHE A 1 76 ? -3.538 -3.768 -4.589 1.00 95.06 76 PHE A C 1
ATOM 609 O O . PHE A 1 76 ? -2.781 -4.175 -5.465 1.00 95.06 76 PHE A O 1
ATOM 616 N N . GLU A 1 77 ? -4.648 -3.088 -4.868 1.00 96.00 77 GLU A N 1
ATOM 617 C CA . GLU A 1 77 ? -5.041 -2.729 -6.231 1.00 96.00 77 GLU A CA 1
ATOM 618 C C . GLU A 1 77 ? -3.964 -1.873 -6.906 1.00 96.00 77 GLU A C 1
ATOM 620 O O . GLU A 1 77 ? -3.560 -2.157 -8.033 1.00 96.00 77 GLU A O 1
ATOM 625 N N . LYS A 1 78 ? -3.418 -0.880 -6.193 1.00 95.31 78 LYS A N 1
ATOM 626 C CA . LYS A 1 78 ? -2.333 -0.041 -6.715 1.00 95.31 78 LYS A CA 1
ATOM 627 C C . LYS A 1 78 ? -1.028 -0.803 -6.913 1.00 95.31 78 LYS A C 1
ATOM 629 O O . LYS A 1 78 ? -0.352 -0.595 -7.917 1.00 95.31 78 LYS A O 1
ATOM 634 N N . GLN A 1 79 ? -0.685 -1.707 -5.998 1.00 93.94 79 GLN A N 1
ATOM 635 C CA . GLN A 1 79 ? 0.478 -2.585 -6.156 1.00 93.94 79 GLN A CA 1
ATOM 636 C C . GLN A 1 79 ? 0.318 -3.524 -7.352 1.00 93.94 79 GLN A C 1
ATOM 638 O O . GLN A 1 79 ? 1.261 -3.717 -8.118 1.00 93.94 79 GLN A O 1
ATOM 643 N N . TYR A 1 80 ? -0.880 -4.075 -7.541 1.00 95.44 80 TYR A N 1
ATOM 644 C CA . TYR A 1 80 ? -1.203 -4.926 -8.677 1.00 95.44 80 TYR A CA 1
ATOM 645 C C . TYR A 1 80 ? -1.133 -4.156 -10.001 1.00 95.44 80 TYR A C 1
ATOM 647 O O . TYR A 1 80 ? -0.538 -4.651 -10.958 1.00 95.44 80 TYR A O 1
ATOM 655 N N . GLU A 1 81 ? -1.678 -2.936 -10.048 1.00 95.94 81 GLU A N 1
ATOM 656 C CA . GLU A 1 81 ? -1.597 -2.040 -11.208 1.00 95.94 81 GLU A CA 1
ATOM 657 C C . GLU A 1 81 ? -0.130 -1.785 -11.591 1.00 95.94 81 GLU A C 1
ATOM 659 O O . GLU A 1 81 ? 0.261 -2.054 -12.728 1.00 95.94 81 GLU A O 1
ATOM 664 N N . ALA A 1 82 ? 0.705 -1.376 -10.630 1.00 95.69 82 ALA A N 1
ATOM 665 C CA . ALA A 1 82 ? 2.132 -1.140 -10.850 1.00 95.69 82 ALA A CA 1
ATOM 666 C C . ALA A 1 82 ? 2.864 -2.405 -11.337 1.00 95.69 82 ALA A C 1
ATOM 668 O O . ALA A 1 82 ? 3.580 -2.365 -12.338 1.00 95.69 82 ALA A O 1
ATOM 669 N N . ALA A 1 83 ? 2.642 -3.552 -10.689 1.00 95.00 83 ALA A N 1
ATOM 670 C CA . ALA A 1 83 ? 3.266 -4.817 -11.078 1.00 95.0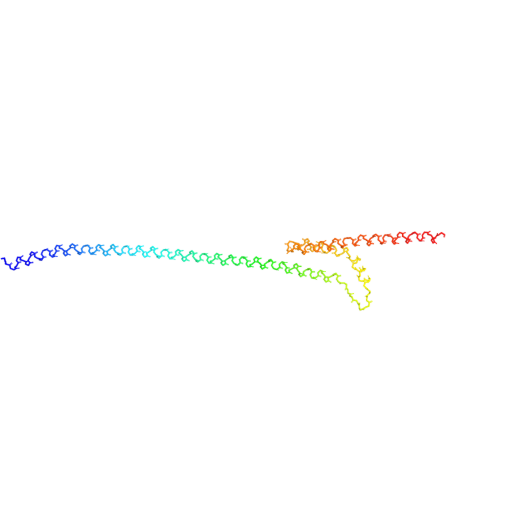0 83 ALA A CA 1
ATOM 671 C C . ALA A 1 83 ? 2.856 -5.260 -12.494 1.00 95.00 83 ALA A C 1
ATOM 673 O O . ALA A 1 83 ? 3.701 -5.677 -13.288 1.00 95.00 83 ALA A O 1
ATOM 674 N N . SER A 1 84 ? 1.572 -5.138 -12.835 1.00 96.56 84 SER A N 1
ATOM 675 C CA . SER A 1 84 ? 1.059 -5.441 -14.174 1.00 96.56 84 SER A CA 1
ATOM 676 C C . SER A 1 84 ? 1.684 -4.528 -15.233 1.00 96.56 84 SER A C 1
ATOM 678 O O . SER A 1 84 ? 2.134 -5.003 -16.282 1.00 96.56 84 SER A O 1
ATOM 680 N N . GLU A 1 85 ? 1.786 -3.226 -14.949 1.00 95.44 85 GLU A N 1
ATOM 681 C CA . GLU A 1 85 ? 2.453 -2.267 -15.833 1.00 95.44 85 GLU A CA 1
ATOM 682 C C . GLU A 1 85 ? 3.941 -2.581 -16.012 1.00 95.44 85 GLU A C 1
ATOM 684 O O . GLU A 1 85 ? 4.436 -2.525 -17.139 1.00 95.44 85 GLU A O 1
ATOM 689 N N . LEU A 1 86 ? 4.647 -2.983 -14.951 1.00 94.94 86 LEU A N 1
ATOM 690 C CA . LEU A 1 86 ? 6.053 -3.386 -15.028 1.00 94.94 86 LEU A CA 1
ATOM 691 C C . LEU A 1 86 ? 6.244 -4.619 -15.915 1.00 94.94 86 LEU A C 1
ATOM 693 O O . LEU A 1 86 ? 7.152 -4.651 -16.744 1.00 94.94 86 LEU A O 1
ATOM 697 N N . VAL A 1 87 ? 5.373 -5.623 -15.788 1.00 95.25 87 VAL A N 1
ATOM 698 C CA . VAL A 1 87 ? 5.414 -6.828 -16.631 1.00 95.25 87 VAL A CA 1
ATOM 699 C C . VAL A 1 87 ? 5.152 -6.478 -18.095 1.00 95.25 87 VAL A C 1
ATOM 701 O O . VAL A 1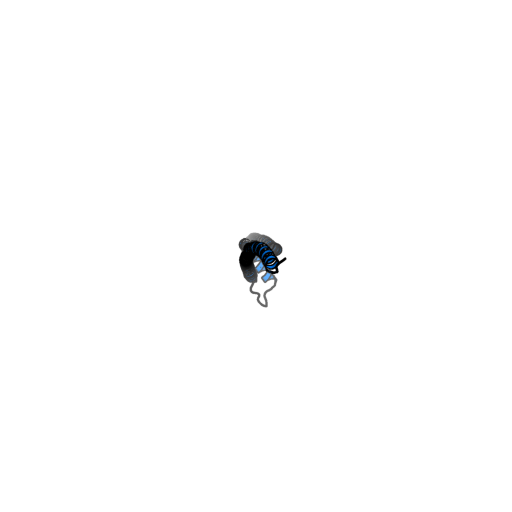 87 ? 5.864 -6.960 -18.982 1.00 95.25 87 VAL A O 1
ATOM 704 N N . ALA A 1 88 ? 4.155 -5.634 -18.368 1.00 95.50 88 ALA A N 1
ATOM 705 C CA . ALA A 1 88 ? 3.874 -5.157 -19.720 1.00 95.50 88 ALA A CA 1
ATOM 706 C C . ALA A 1 88 ? 5.067 -4.378 -20.293 1.00 95.50 88 ALA A C 1
ATOM 708 O O . ALA A 1 88 ? 5.443 -4.566 -21.454 1.00 95.50 88 ALA A O 1
ATOM 709 N N . LEU A 1 89 ? 5.697 -3.546 -19.464 1.00 94.25 89 LEU A N 1
ATOM 710 C CA . LEU A 1 89 ? 6.860 -2.764 -19.836 1.00 94.25 89 LEU A CA 1
ATOM 711 C C . LEU A 1 89 ? 8.059 -3.656 -20.168 1.00 94.25 89 LEU A C 1
ATOM 713 O O . LEU A 1 89 ? 8.621 -3.521 -21.256 1.00 94.25 89 LEU A O 1
ATOM 717 N N . HIS A 1 90 ? 8.383 -4.603 -19.288 1.00 91.75 90 HIS A N 1
ATOM 718 C CA . HIS A 1 90 ? 9.438 -5.594 -19.482 1.00 91.75 90 HIS A CA 1
ATOM 719 C C . HIS A 1 90 ? 9.239 -6.368 -20.789 1.00 91.75 90 HIS A C 1
ATOM 721 O O . HIS A 1 90 ? 10.140 -6.425 -21.623 1.00 91.75 90 HIS A O 1
ATOM 727 N N . ARG A 1 91 ? 8.025 -6.875 -21.040 1.00 91.06 91 ARG A N 1
ATOM 728 C CA . ARG A 1 91 ? 7.695 -7.553 -22.306 1.00 91.06 91 ARG A CA 1
ATOM 729 C C . ARG A 1 91 ? 7.874 -6.656 -23.527 1.00 91.06 91 ARG A C 1
ATOM 731 O O . ARG A 1 91 ? 8.233 -7.153 -24.585 1.00 91.06 91 ARG A O 1
ATOM 738 N N . SER A 1 92 ? 7.650 -5.349 -23.392 1.00 91.12 92 SER A N 1
ATOM 739 C CA . SER A 1 92 ? 7.837 -4.394 -24.490 1.00 91.12 92 SER A CA 1
ATOM 740 C C . SER A 1 92 ? 9.303 -4.143 -24.855 1.00 91.12 92 SER A C 1
ATOM 742 O O . SER A 1 92 ? 9.562 -3.551 -25.905 1.00 91.12 92 SER A O 1
ATOM 744 N N . PHE A 1 93 ? 10.240 -4.538 -23.990 1.00 89.38 93 PHE A N 1
ATOM 745 C CA . PHE A 1 93 ? 11.675 -4.423 -24.241 1.00 89.38 93 PHE A CA 1
ATOM 746 C C . PHE A 1 93 ? 12.255 -5.661 -24.918 1.00 89.38 93 PHE A C 1
ATOM 748 O O . PHE A 1 93 ? 13.241 -5.535 -25.637 1.00 89.38 93 PHE A O 1
ATOM 755 N N . ILE A 1 94 ? 11.635 -6.828 -24.736 1.00 86.56 94 ILE A N 1
ATOM 756 C CA . ILE A 1 94 ? 12.117 -8.081 -25.315 1.00 86.56 94 ILE A CA 1
ATOM 757 C C . ILE A 1 94 ? 11.927 -8.045 -26.845 1.00 86.56 94 ILE A C 1
ATOM 759 O O . ILE A 1 94 ? 10.789 -7.918 -27.310 1.00 86.56 94 ILE A O 1
ATOM 763 N N . PRO A 1 95 ? 13.003 -8.159 -27.650 1.00 82.88 95 PRO A N 1
ATOM 764 C CA . PRO A 1 95 ? 12.891 -8.278 -29.096 1.00 82.88 95 PRO A CA 1
ATOM 765 C C . PRO A 1 95 ? 12.315 -9.641 -29.490 1.00 82.88 95 PRO A C 1
ATOM 767 O O . PRO A 1 95 ? 12.391 -10.616 -28.744 1.00 82.88 95 PRO A O 1
ATOM 770 N N . GLN A 1 96 ? 11.767 -9.734 -30.700 1.00 80.19 96 GLN A N 1
ATOM 771 C CA . GLN A 1 96 ? 11.394 -11.026 -31.271 1.00 80.19 96 GLN A CA 1
ATOM 772 C C . GLN A 1 96 ? 12.671 -11.797 -31.624 1.00 80.19 96 GLN A C 1
ATOM 774 O O . GLN A 1 96 ? 13.395 -11.415 -32.541 1.00 80.19 96 GLN A O 1
ATOM 779 N N . ILE A 1 97 ? 12.954 -12.858 -30.869 1.00 76.69 97 ILE A N 1
ATOM 780 C CA . ILE A 1 97 ? 14.131 -13.706 -31.075 1.00 76.69 97 ILE A CA 1
ATOM 781 C C . ILE A 1 97 ? 13.792 -14.762 -32.132 1.00 76.69 97 ILE A C 1
ATOM 783 O O . ILE A 1 97 ? 12.832 -15.519 -31.972 1.00 76.69 97 ILE A O 1
ATOM 787 N N . PHE A 1 98 ? 14.590 -14.831 -33.198 1.00 77.88 98 PHE A N 1
ATOM 788 C CA . PHE A 1 98 ? 14.496 -15.880 -34.216 1.00 77.88 98 PHE A CA 1
ATOM 789 C C . PHE A 1 98 ? 15.524 -16.989 -33.943 1.00 77.88 98 PHE A C 1
ATOM 791 O O . PHE A 1 98 ? 16.594 -16.690 -33.414 1.00 77.88 98 PHE A O 1
ATOM 798 N N . PRO A 1 99 ? 15.269 -18.253 -34.343 1.00 79.88 99 PRO A N 1
ATOM 799 C CA . PRO A 1 99 ? 16.147 -19.393 -34.031 1.00 79.88 99 PRO A CA 1
ATOM 800 C C . PRO A 1 99 ? 17.614 -19.280 -34.486 1.00 79.88 99 PRO A C 1
ATOM 802 O O . PRO A 1 99 ? 18.438 -20.077 -34.058 1.00 79.88 99 PRO A O 1
ATOM 805 N N . HIS A 1 100 ? 17.935 -18.334 -35.369 1.00 82.62 100 HIS A N 1
ATOM 806 C CA . HIS A 1 100 ? 19.262 -18.122 -35.956 1.00 82.62 100 HIS A CA 1
ATOM 807 C C . HIS A 1 100 ? 19.811 -16.705 -35.709 1.00 82.62 100 HIS A C 1
ATOM 809 O O . HIS A 1 100 ? 20.772 -16.308 -36.361 1.00 82.62 100 HIS A O 1
ATOM 815 N N . MET A 1 101 ? 19.182 -15.923 -34.826 1.00 79.88 101 MET A N 1
ATOM 816 C CA . MET A 1 101 ? 19.650 -14.578 -34.481 1.00 79.88 101 MET A CA 1
ATOM 817 C C . MET A 1 101 ? 20.901 -14.674 -33.602 1.00 79.88 101 MET A C 1
ATOM 819 O O . MET A 1 101 ? 20.898 -15.414 -32.616 1.00 79.88 101 MET A O 1
ATOM 823 N N . ASP A 1 102 ? 21.958 -13.938 -33.953 1.00 85.81 102 ASP A N 1
ATOM 824 C CA . ASP A 1 102 ? 23.165 -13.888 -33.132 1.00 85.81 102 ASP A CA 1
ATOM 825 C C . ASP A 1 102 ? 22.922 -13.063 -31.860 1.00 85.81 102 ASP A C 1
ATOM 827 O O . ASP A 1 102 ? 22.158 -12.093 -31.849 1.00 85.81 102 ASP A O 1
ATOM 831 N N . TRP A 1 103 ? 23.606 -13.425 -30.775 1.00 79.19 103 TRP A N 1
ATOM 832 C CA . TRP A 1 103 ? 23.563 -12.655 -29.533 1.00 79.19 103 TRP A CA 1
ATOM 833 C C . TRP A 1 103 ? 24.065 -11.223 -29.736 1.00 79.19 103 TRP A C 1
ATOM 835 O O . TRP A 1 103 ? 23.553 -10.317 -29.079 1.00 79.19 103 TRP A O 1
ATOM 845 N N . GLY A 1 104 ? 25.001 -11.000 -30.667 1.00 82.00 104 GLY A N 1
ATOM 846 C CA . GLY A 1 104 ? 25.435 -9.661 -31.065 1.00 82.00 104 GLY A CA 1
ATOM 847 C C . GLY A 1 104 ? 24.283 -8.797 -31.582 1.00 82.00 104 GLY A C 1
ATOM 848 O O . GLY A 1 104 ? 24.093 -7.684 -31.097 1.00 82.00 104 GLY A O 1
ATOM 849 N N . ASP A 1 105 ? 23.446 -9.339 -32.471 1.00 82.00 105 ASP A N 1
ATOM 850 C CA . ASP A 1 105 ? 22.293 -8.624 -33.041 1.00 82.00 105 ASP A CA 1
ATOM 851 C C . ASP A 1 105 ? 21.246 -8.265 -31.971 1.00 82.00 105 ASP A C 1
ATOM 853 O O . ASP A 1 105 ? 20.637 -7.190 -32.000 1.00 82.00 105 ASP A O 1
ATOM 857 N N . VAL A 1 106 ? 21.043 -9.154 -30.992 1.00 82.19 106 VAL A N 1
ATOM 858 C CA . VAL A 1 106 ? 20.148 -8.913 -29.848 1.00 82.19 106 VAL A CA 1
ATOM 859 C C . VAL A 1 106 ? 20.679 -7.776 -28.978 1.00 82.19 106 VAL A C 1
ATOM 861 O O . VAL A 1 106 ? 19.924 -6.876 -28.601 1.00 82.19 106 VAL A O 1
ATOM 864 N N . VAL A 1 107 ? 21.975 -7.800 -28.659 1.00 81.62 107 VAL A N 1
ATOM 865 C CA . VAL A 1 107 ? 22.627 -6.761 -27.851 1.00 81.62 107 VAL A CA 1
ATOM 866 C C . VAL A 1 107 ? 22.588 -5.418 -28.573 1.00 81.62 107 VAL A C 1
ATOM 868 O O . VAL A 1 107 ? 22.229 -4.417 -27.954 1.00 81.62 107 VAL A O 1
ATOM 871 N N . ASP A 1 108 ? 22.851 -5.393 -29.878 1.00 81.75 108 ASP A N 1
ATOM 872 C CA . ASP A 1 108 ? 22.746 -4.185 -30.697 1.00 81.75 108 ASP A CA 1
ATOM 873 C C . ASP A 1 108 ? 21.319 -3.628 -30.682 1.00 81.75 108 ASP A C 1
ATOM 875 O O . ASP A 1 108 ? 21.122 -2.425 -30.496 1.00 81.75 108 ASP A O 1
ATOM 879 N N . HIS A 1 109 ? 20.297 -4.481 -30.785 1.00 82.00 109 HIS A N 1
ATOM 880 C CA . HIS A 1 109 ? 18.905 -4.045 -30.670 1.00 82.00 109 HIS A CA 1
ATOM 881 C C . HIS A 1 109 ? 18.619 -3.359 -29.321 1.00 82.00 109 HIS A C 1
ATOM 883 O O . HIS A 1 109 ? 17.981 -2.298 -29.280 1.00 82.00 109 HIS A O 1
ATOM 889 N N . TYR A 1 110 ? 19.101 -3.915 -28.206 1.00 83.69 110 TYR A N 1
ATOM 890 C CA . TYR A 1 110 ? 18.974 -3.281 -26.888 1.00 83.69 110 TYR A CA 1
ATOM 891 C C . TYR A 1 110 ? 19.760 -1.974 -26.797 1.00 83.69 110 TYR A C 1
ATOM 893 O O . TYR A 1 110 ? 19.228 -0.964 -26.337 1.00 83.69 110 TYR A O 1
ATOM 901 N N . ALA A 1 111 ? 20.985 -1.960 -27.312 1.00 83.31 111 ALA A N 1
ATOM 902 C CA . ALA A 1 111 ? 21.833 -0.783 -27.365 1.00 83.31 111 ALA A CA 1
ATOM 903 C C . ALA A 1 111 ? 21.116 0.358 -28.117 1.00 83.31 111 ALA A C 1
ATOM 905 O O . ALA A 1 111 ? 20.912 1.450 -27.576 1.00 83.31 111 ALA A O 1
ATOM 906 N N . PHE A 1 112 ? 20.627 0.113 -29.334 1.00 83.31 112 PHE A N 1
ATOM 907 C CA . PHE A 1 112 ? 19.934 1.133 -30.129 1.00 83.31 112 PHE A CA 1
ATOM 908 C C . PHE A 1 112 ? 18.580 1.552 -29.542 1.00 83.31 112 PHE A C 1
ATOM 910 O O . PHE A 1 112 ? 18.155 2.694 -29.739 1.00 83.31 112 PHE A O 1
ATOM 917 N N . SER A 1 113 ? 17.910 0.674 -28.790 1.00 86.62 113 SER A N 1
ATOM 918 C CA . SER A 1 113 ? 16.659 0.995 -28.089 1.00 86.62 113 SER A CA 1
ATOM 919 C C . SER A 1 113 ? 16.860 1.587 -26.690 1.00 86.62 113 SER A C 1
ATOM 921 O O . SER A 1 113 ? 15.882 2.022 -26.081 1.00 86.62 113 SER A O 1
ATOM 923 N N . SER A 1 114 ? 18.104 1.720 -26.219 1.00 87.62 114 SER A N 1
ATOM 924 C CA . SER A 1 114 ? 18.454 2.172 -24.867 1.00 87.62 114 SER A CA 1
ATOM 925 C C . SER A 1 114 ? 17.793 3.491 -24.464 1.00 87.62 114 SER A C 1
ATOM 927 O O . SER A 1 114 ? 17.196 3.590 -23.397 1.00 87.62 114 SER A O 1
ATOM 929 N N . LYS A 1 115 ? 17.769 4.484 -25.367 1.00 90.19 115 LYS A N 1
ATOM 930 C CA . LYS A 1 115 ? 17.073 5.763 -25.131 1.00 90.19 115 LYS A CA 1
ATOM 931 C C . LYS A 1 115 ? 15.577 5.571 -24.839 1.00 90.19 115 LYS A C 1
ATOM 933 O O . LYS A 1 115 ? 15.020 6.223 -23.966 1.00 90.19 115 LYS A O 1
ATOM 938 N N . LYS A 1 116 ? 14.918 4.682 -25.586 1.00 91.62 116 LYS A N 1
ATOM 939 C CA . LYS A 1 116 ? 13.487 4.384 -25.428 1.00 91.62 116 LYS A CA 1
ATOM 940 C C . LYS A 1 116 ? 13.222 3.591 -24.145 1.00 91.62 116 LYS A C 1
ATOM 942 O O . LYS A 1 116 ? 12.143 3.719 -23.572 1.00 91.62 116 LYS A O 1
ATOM 947 N N . ILE A 1 117 ? 14.171 2.751 -23.730 1.00 92.19 117 ILE A N 1
ATOM 948 C CA . ILE A 1 117 ? 14.112 1.994 -22.474 1.00 92.19 117 ILE A CA 1
ATOM 949 C C . ILE A 1 117 ? 14.212 2.959 -21.286 1.00 92.19 117 ILE A C 1
ATOM 951 O O . ILE A 1 117 ? 13.320 2.946 -20.443 1.00 92.19 117 ILE A O 1
ATOM 955 N N . GLU A 1 118 ? 15.212 3.845 -21.286 1.00 93.12 118 GLU A N 1
ATOM 956 C CA . GLU A 1 118 ? 15.417 4.924 -20.301 1.00 93.12 118 GLU A CA 1
ATOM 957 C C . GLU A 1 118 ? 14.139 5.763 -20.116 1.00 93.12 118 GLU A C 1
ATOM 959 O O . GLU A 1 118 ? 13.552 5.759 -19.037 1.00 93.12 118 GLU A O 1
ATOM 964 N N . GLU A 1 119 ? 13.620 6.366 -21.194 1.00 94.44 119 GLU A N 1
ATOM 965 C CA . GLU A 1 119 ? 12.415 7.216 -21.154 1.00 94.44 119 GLU A CA 1
ATOM 966 C C . GLU A 1 119 ? 11.183 6.482 -20.600 1.00 94.44 119 GLU A C 1
ATOM 968 O O . GLU A 1 119 ? 10.364 7.049 -19.869 1.00 94.44 119 GLU A O 1
ATOM 973 N N . LYS A 1 120 ? 11.010 5.205 -20.958 1.00 95.62 120 LYS A N 1
ATOM 974 C CA . LYS A 1 120 ? 9.871 4.417 -20.479 1.00 95.62 120 LYS A CA 1
ATOM 975 C C . LYS A 1 120 ? 10.016 4.011 -19.010 1.00 95.62 120 LYS A C 1
ATOM 977 O O . LYS A 1 120 ? 9.000 3.976 -18.315 1.00 95.62 120 LYS A O 1
ATOM 982 N N . LEU A 1 121 ? 11.226 3.698 -18.546 1.00 95.44 121 LEU A N 1
ATOM 983 C CA . LEU A 1 121 ? 11.493 3.367 -17.144 1.00 95.44 121 LEU A CA 1
ATOM 984 C C . LEU A 1 121 ? 11.345 4.602 -16.242 1.00 95.44 121 LEU A C 1
ATOM 986 O O . LEU A 1 121 ? 10.695 4.510 -15.204 1.00 95.44 121 LEU A O 1
ATOM 990 N N . GLU A 1 122 ? 11.831 5.771 -16.667 1.00 95.25 122 GLU A N 1
ATOM 991 C CA . GLU A 1 122 ? 11.613 7.045 -15.959 1.00 95.25 122 GLU A CA 1
ATOM 992 C C . GLU A 1 122 ? 10.119 7.382 -15.851 1.00 95.25 122 GLU A C 1
ATOM 994 O O . GLU A 1 122 ? 9.605 7.748 -14.788 1.00 95.25 122 GLU A O 1
ATOM 999 N N . LYS A 1 123 ? 9.375 7.197 -16.950 1.00 96.31 123 LYS A N 1
ATOM 1000 C CA . LYS A 1 123 ? 7.921 7.383 -16.951 1.00 96.31 123 LYS A CA 1
ATOM 1001 C C . LYS A 1 123 ? 7.217 6.412 -16.000 1.00 96.31 123 LYS A C 1
ATOM 1003 O O . LYS A 1 123 ? 6.246 6.790 -15.350 1.00 96.31 123 LYS A O 1
ATOM 1008 N N . TYR A 1 124 ? 7.691 5.172 -15.912 1.00 96.00 124 TYR A N 1
ATOM 1009 C CA . TYR A 1 124 ? 7.151 4.193 -14.975 1.00 96.00 124 TYR A CA 1
ATOM 1010 C C . TYR A 1 124 ? 7.423 4.592 -13.515 1.00 96.00 124 TYR A C 1
ATOM 1012 O O . TYR A 1 124 ? 6.482 4.605 -12.721 1.00 96.00 124 TYR A O 1
ATOM 1020 N N . LEU A 1 125 ? 8.653 4.992 -13.166 1.00 94.56 125 LEU A N 1
ATOM 1021 C CA . LEU A 1 125 ? 8.991 5.441 -11.806 1.00 94.56 125 LEU A CA 1
ATOM 1022 C C . LEU A 1 125 ? 8.215 6.690 -11.390 1.00 94.56 125 LEU A C 1
ATOM 1024 O O . LEU A 1 125 ? 7.657 6.728 -10.300 1.00 94.56 125 LEU A O 1
ATOM 1028 N N . SER A 1 126 ? 8.109 7.690 -12.263 1.00 93.62 126 SER A N 1
ATOM 1029 C CA . SER A 1 126 ? 7.355 8.913 -11.944 1.00 93.62 126 SER A CA 1
ATOM 1030 C C . SER A 1 126 ? 5.865 8.661 -11.686 1.00 93.62 126 SER A C 1
ATOM 1032 O O . SER A 1 126 ? 5.244 9.405 -10.931 1.00 93.62 126 SER A O 1
ATOM 1034 N N . ARG A 1 127 ? 5.283 7.610 -12.281 1.00 93.75 127 ARG A N 1
ATOM 1035 C CA . ARG A 1 127 ? 3.875 7.243 -12.080 1.00 93.75 127 ARG A CA 1
ATOM 1036 C C . ARG A 1 127 ? 3.657 6.305 -10.894 1.00 93.75 127 ARG A C 1
ATOM 1038 O O . ARG A 1 127 ? 2.701 6.499 -10.149 1.00 93.75 127 ARG A O 1
ATOM 1045 N N . ASN A 1 128 ? 4.507 5.292 -10.741 1.00 94.44 128 ASN A N 1
ATOM 1046 C CA . ASN A 1 128 ? 4.279 4.178 -9.816 1.00 94.44 128 ASN A CA 1
ATOM 1047 C C . ASN A 1 128 ? 5.249 4.150 -8.625 1.00 94.44 128 ASN A C 1
ATOM 1049 O O . ASN A 1 128 ? 5.051 3.345 -7.721 1.00 94.44 128 ASN A O 1
ATOM 1053 N N . GLY A 1 129 ? 6.258 5.028 -8.583 1.00 89.12 129 GLY A N 1
ATOM 1054 C CA . GLY A 1 129 ? 7.338 5.015 -7.588 1.00 89.12 129 GLY A CA 1
ATOM 1055 C C . GLY A 1 129 ? 6.854 4.985 -6.140 1.00 89.12 129 GLY A C 1
ATOM 1056 O O . GLY A 1 129 ? 7.328 4.176 -5.357 1.00 89.12 129 GLY A O 1
ATOM 1057 N N . ALA A 1 130 ? 5.810 5.750 -5.808 1.00 89.62 130 ALA A N 1
ATOM 1058 C CA . ALA A 1 130 ? 5.249 5.809 -4.451 1.00 89.62 130 ALA A CA 1
ATOM 1059 C C . ALA A 1 130 ? 4.674 4.474 -3.928 1.00 89.62 130 ALA A C 1
ATOM 1061 O O . ALA A 1 130 ? 4.403 4.344 -2.735 1.00 89.62 130 ALA A O 1
ATOM 1062 N N . VAL A 1 131 ? 4.426 3.511 -4.818 1.00 92.56 131 VAL A N 1
ATOM 1063 C CA . VAL A 1 131 ? 3.865 2.192 -4.493 1.00 92.56 131 VAL A CA 1
ATOM 1064 C C . VAL A 1 131 ? 4.960 1.118 -4.431 1.00 92.56 131 VAL A C 1
ATOM 1066 O O . VAL A 1 131 ? 4.727 0.031 -3.897 1.00 92.56 131 VAL A O 1
ATOM 1069 N N . LEU A 1 132 ? 6.147 1.405 -4.969 1.00 89.88 132 LEU A N 1
ATOM 1070 C CA . LEU A 1 132 ? 7.259 0.463 -5.042 1.00 89.88 132 LEU A CA 1
ATOM 1071 C C . LEU A 1 132 ? 8.028 0.417 -3.720 1.00 89.88 132 LEU A C 1
ATOM 1073 O O . LEU A 1 132 ? 8.074 1.380 -2.962 1.00 89.88 132 LEU A O 1
ATOM 1077 N N . GLY A 1 133 ? 8.627 -0.741 -3.444 1.00 90.44 133 GLY A N 1
ATOM 1078 C CA . GLY A 1 133 ? 9.616 -0.862 -2.379 1.00 90.44 133 GLY A CA 1
ATOM 1079 C C . GLY A 1 133 ? 10.967 -0.301 -2.821 1.00 90.44 133 GLY A C 1
ATOM 1080 O O . GLY A 1 133 ? 11.285 -0.334 -4.011 1.00 90.44 133 GLY A O 1
ATOM 1081 N N . GLU A 1 134 ? 11.769 0.130 -1.850 1.00 91.69 134 GLU A N 1
ATOM 1082 C CA . GLU A 1 134 ? 13.101 0.723 -2.050 1.00 91.69 134 GLU A CA 1
ATOM 1083 C C . GLU A 1 134 ? 14.007 -0.145 -2.940 1.00 91.69 134 GLU A C 1
ATOM 1085 O O . GLU A 1 134 ? 14.572 0.347 -3.909 1.00 91.69 134 GLU A O 1
ATOM 1090 N N . GLU A 1 135 ? 14.044 -1.462 -2.709 1.00 93.88 135 GLU A N 1
ATOM 1091 C CA . GLU A 1 135 ? 14.849 -2.401 -3.510 1.00 93.88 135 GLU A CA 1
ATOM 1092 C C . GLU A 1 135 ? 14.461 -2.407 -5.003 1.00 93.88 135 GLU A C 1
ATOM 1094 O O . GLU A 1 135 ? 15.307 -2.530 -5.891 1.00 93.88 135 GLU A O 1
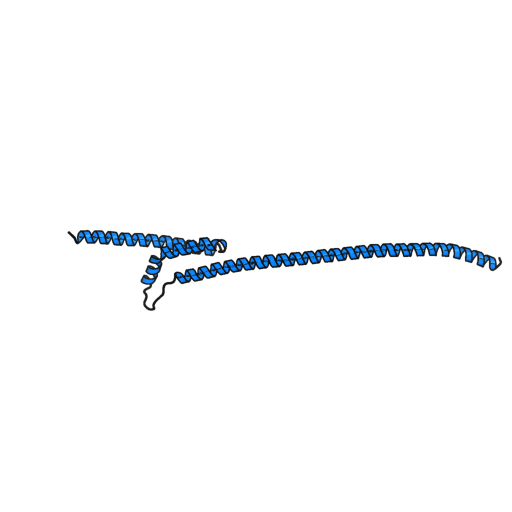ATOM 1099 N N . ILE A 1 136 ? 13.164 -2.303 -5.306 1.00 91.88 136 ILE A N 1
ATOM 1100 C CA . ILE A 1 136 ? 12.673 -2.330 -6.691 1.00 91.88 136 ILE A CA 1
ATOM 1101 C C . ILE A 1 136 ? 12.969 -0.992 -7.366 1.00 91.88 136 ILE A C 1
ATOM 1103 O O . ILE A 1 136 ? 13.383 -0.965 -8.526 1.00 91.88 136 ILE A O 1
ATOM 1107 N N . GLU A 1 137 ? 12.762 0.109 -6.649 1.00 93.19 137 GLU A N 1
ATOM 1108 C CA . GLU A 1 137 ? 13.095 1.449 -7.124 1.00 93.19 137 GLU A CA 1
ATOM 1109 C C . GLU A 1 137 ? 14.592 1.582 -7.429 1.00 93.19 137 GLU A C 1
ATOM 1111 O O . GLU A 1 137 ? 14.956 2.101 -8.487 1.00 93.19 137 GLU A O 1
ATOM 1116 N N . GLU A 1 138 ? 15.451 1.038 -6.564 1.00 94.94 138 GLU A N 1
ATOM 1117 C CA . GLU A 1 138 ? 16.902 1.008 -6.754 1.00 94.94 138 GLU A CA 1
ATOM 1118 C C . GLU A 1 138 ? 17.282 0.239 -8.025 1.00 94.94 138 GLU A C 1
ATOM 1120 O O . GLU A 1 138 ? 17.974 0.779 -8.889 1.00 94.94 138 GLU A O 1
ATOM 1125 N N . LYS A 1 139 ? 16.746 -0.973 -8.217 1.00 95.06 139 LYS A N 1
ATOM 1126 C CA . LYS A 1 139 ? 16.998 -1.786 -9.424 1.00 95.06 139 LYS A CA 1
ATOM 1127 C C . LYS A 1 139 ? 16.541 -1.100 -10.709 1.00 95.06 139 LYS A C 1
ATOM 1129 O O . LYS A 1 139 ? 17.217 -1.176 -11.736 1.00 95.06 139 LYS A O 1
ATOM 1134 N N . ILE A 1 140 ? 15.389 -0.432 -10.685 1.00 94.56 140 ILE A N 1
ATOM 1135 C CA . ILE A 1 140 ? 14.902 0.308 -11.856 1.00 94.56 140 ILE A CA 1
ATOM 1136 C C . ILE A 1 140 ? 15.788 1.531 -12.119 1.00 94.56 140 ILE A C 1
ATOM 1138 O O . ILE A 1 140 ? 16.105 1.812 -13.275 1.00 94.56 140 ILE A O 1
ATOM 1142 N N . SER A 1 141 ? 16.234 2.222 -11.071 1.00 94.62 141 SER A N 1
ATOM 1143 C CA . SER A 1 141 ? 17.152 3.363 -11.176 1.00 94.62 141 SER A CA 1
ATOM 1144 C C . SER A 1 141 ? 18.524 2.955 -11.717 1.00 94.62 141 SER A C 1
ATOM 1146 O O . SER A 1 141 ? 19.105 3.663 -12.546 1.00 94.62 141 SER A O 1
ATOM 1148 N N . GLU A 1 142 ? 19.024 1.784 -11.324 1.00 95.75 142 GLU A N 1
ATOM 1149 C CA . GLU A 1 142 ? 20.219 1.173 -11.905 1.00 95.75 142 GLU A CA 1
ATOM 1150 C C . GLU A 1 142 ? 20.016 0.911 -13.404 1.00 95.75 142 GLU A C 1
ATOM 1152 O O . GLU A 1 142 ? 20.834 1.331 -14.223 1.00 95.75 142 GLU A O 1
ATOM 1157 N N . CYS A 1 143 ? 18.884 0.313 -13.788 1.00 92.94 143 CYS A N 1
ATOM 1158 C CA . CYS A 1 143 ? 18.554 0.059 -15.193 1.00 92.94 143 CYS A CA 1
ATOM 1159 C C . CYS A 1 143 ? 18.470 1.351 -16.025 1.00 92.94 143 CYS A C 1
ATOM 1161 O O . CYS A 1 143 ? 18.965 1.387 -17.152 1.00 92.94 143 CYS A O 1
ATOM 1163 N N . ILE A 1 144 ? 17.876 2.418 -15.477 1.00 94.19 144 ILE A N 1
ATOM 1164 C CA . ILE A 1 144 ? 17.840 3.749 -16.108 1.00 94.19 144 ILE A CA 1
ATOM 1165 C C . ILE A 1 144 ? 19.260 4.279 -16.296 1.00 94.19 144 ILE A C 1
ATOM 1167 O O . ILE A 1 144 ? 19.606 4.738 -17.383 1.00 94.19 144 ILE A O 1
ATOM 1171 N N . SER A 1 145 ? 20.096 4.167 -15.263 1.00 93.56 145 SER A N 1
ATOM 1172 C CA . SER A 1 145 ? 21.487 4.616 -15.310 1.00 93.56 145 SER A CA 1
ATOM 1173 C C . SER A 1 145 ? 22.257 3.885 -16.408 1.00 93.56 145 SER A C 1
ATOM 1175 O O . SER A 1 145 ? 22.854 4.533 -17.268 1.00 93.56 145 SER A O 1
ATOM 1177 N N . VAL A 1 146 ? 22.191 2.549 -16.438 1.00 92.62 146 VAL A N 1
ATOM 1178 C CA . VAL A 1 146 ? 22.821 1.713 -17.474 1.00 92.62 146 VAL A CA 1
ATOM 1179 C C . VAL A 1 146 ? 22.334 2.115 -18.867 1.00 92.62 146 VAL A C 1
ATOM 1181 O O . VAL A 1 146 ? 23.154 2.361 -19.752 1.00 92.62 146 VAL A O 1
ATOM 1184 N N . ALA A 1 147 ? 21.022 2.276 -19.060 1.00 90.56 147 ALA A N 1
ATOM 1185 C CA . ALA A 1 147 ? 20.463 2.688 -20.345 1.00 90.56 147 ALA A CA 1
ATOM 1186 C C . ALA A 1 147 ? 20.939 4.093 -20.778 1.00 90.56 147 ALA A C 1
ATOM 1188 O O . ALA A 1 147 ? 21.260 4.331 -21.954 1.00 90.56 147 ALA A O 1
ATOM 1189 N N . GLY A 1 148 ? 21.054 5.017 -19.824 1.00 88.38 148 GLY A N 1
ATOM 1190 C CA . GLY A 1 148 ? 21.637 6.336 -20.035 1.00 88.38 148 GLY A CA 1
ATOM 1191 C C . GLY A 1 148 ? 23.079 6.241 -20.535 1.00 88.38 148 GLY A C 1
ATOM 1192 O O . GLY A 1 148 ? 23.402 6.806 -21.585 1.00 88.38 148 GLY A O 1
ATOM 1193 N N . TRP A 1 149 ? 23.933 5.472 -19.849 1.00 86.88 149 TRP A N 1
ATOM 1194 C CA . TRP A 1 149 ? 25.333 5.246 -20.236 1.00 86.88 149 TRP A CA 1
ATOM 1195 C C . TRP A 1 149 ? 25.461 4.640 -21.638 1.00 86.88 149 TRP A C 1
ATOM 1197 O O . TRP A 1 149 ? 26.163 5.195 -22.490 1.00 86.88 149 TRP A O 1
ATOM 1207 N N . THR A 1 150 ? 24.719 3.570 -21.927 1.00 84.44 150 THR A N 1
ATOM 1208 C CA . THR A 1 150 ? 24.745 2.882 -23.227 1.00 84.44 150 THR A CA 1
ATOM 1209 C C . THR A 1 150 ? 24.353 3.813 -24.382 1.00 84.44 150 THR A C 1
ATOM 1211 O O . THR A 1 150 ? 24.998 3.816 -25.435 1.00 84.44 150 THR A O 1
ATOM 1214 N N . LYS A 1 151 ? 23.365 4.700 -24.188 1.00 80.19 151 LYS A N 1
ATOM 1215 C CA . LYS A 1 151 ? 22.987 5.722 -25.186 1.00 80.19 151 LYS A CA 1
ATOM 1216 C C . LYS A 1 151 ? 24.158 6.651 -25.533 1.00 80.19 151 LYS A C 1
ATOM 1218 O O . LYS A 1 151 ? 24.329 7.019 -26.703 1.00 80.19 151 LYS A O 1
ATOM 1223 N N . PHE A 1 152 ? 24.952 7.062 -24.543 1.00 79.19 152 PHE A N 1
ATOM 1224 C CA . PHE A 1 152 ? 26.108 7.936 -24.767 1.00 79.19 152 PHE A CA 1
ATOM 1225 C C . PHE A 1 152 ? 27.227 7.229 -25.536 1.00 79.19 152 PHE A C 1
ATOM 1227 O O . PHE A 1 152 ? 27.796 7.823 -26.461 1.00 79.19 152 PHE A O 1
ATOM 1234 N N . GLU A 1 153 ? 27.513 5.970 -25.208 1.00 76.62 153 GLU A N 1
ATOM 1235 C CA . GLU A 1 153 ? 28.556 5.176 -25.870 1.00 76.62 153 GLU A CA 1
ATOM 1236 C C . GLU A 1 153 ? 28.261 4.951 -27.354 1.00 76.62 153 GLU A C 1
ATOM 1238 O O . GLU A 1 153 ? 29.118 5.208 -28.207 1.00 76.62 153 GLU A O 1
ATOM 1243 N N . ILE A 1 154 ? 27.021 4.592 -27.692 1.00 76.19 154 ILE A N 1
ATOM 1244 C CA . ILE A 1 154 ? 26.596 4.422 -29.089 1.00 76.19 154 ILE A CA 1
ATOM 1245 C C . ILE A 1 154 ? 26.718 5.738 -29.846 1.00 76.19 154 ILE A C 1
ATOM 1247 O O . ILE A 1 154 ? 27.273 5.778 -30.940 1.00 76.19 154 ILE A O 1
ATOM 1251 N N . ASN A 1 155 ? 26.250 6.849 -29.272 1.00 70.44 155 ASN A N 1
ATOM 1252 C CA . ASN A 1 155 ? 26.333 8.158 -29.924 1.00 70.44 155 ASN A CA 1
ATOM 1253 C C . ASN A 1 155 ? 27.794 8.549 -30.223 1.00 70.44 155 ASN A C 1
ATOM 1255 O O . ASN A 1 155 ? 28.100 9.071 -31.301 1.00 70.44 155 ASN A O 1
ATOM 1259 N N . LYS A 1 156 ? 28.720 8.241 -29.306 1.00 68.06 156 LYS A N 1
ATOM 1260 C CA . LYS A 1 156 ? 30.163 8.443 -29.495 1.00 68.06 156 LYS A CA 1
ATOM 1261 C C . LYS A 1 156 ? 30.711 7.578 -30.637 1.00 68.06 156 LYS A C 1
ATOM 1263 O O . LYS A 1 156 ? 31.375 8.123 -31.523 1.00 68.06 156 LYS A O 1
ATOM 1268 N N . ASN A 1 157 ? 30.384 6.285 -30.673 1.00 61.56 157 ASN A N 1
ATOM 1269 C CA . ASN A 1 157 ? 30.822 5.356 -31.725 1.00 61.56 157 ASN A CA 1
ATOM 1270 C C . ASN A 1 157 ? 30.245 5.701 -33.107 1.00 61.56 157 ASN A C 1
ATOM 1272 O O . ASN A 1 157 ? 30.980 5.731 -34.098 1.00 61.56 157 ASN A O 1
ATOM 1276 N N . THR A 1 158 ? 28.972 6.086 -33.187 1.00 61.44 158 THR A N 1
ATOM 1277 C CA . THR A 1 158 ? 28.325 6.524 -34.436 1.00 61.44 158 THR A CA 1
ATOM 1278 C C . THR A 1 158 ? 28.963 7.806 -34.982 1.00 61.44 158 THR A C 1
ATOM 1280 O O . THR A 1 158 ? 29.230 7.922 -36.184 1.00 61.44 158 THR A O 1
ATOM 1283 N N . LYS A 1 159 ? 29.293 8.768 -34.107 1.00 61.03 159 LYS A N 1
ATOM 1284 C CA . LYS A 1 159 ? 30.025 9.993 -34.482 1.00 61.03 159 LYS A CA 1
ATOM 1285 C C . LYS A 1 159 ? 31.451 9.698 -34.955 1.00 61.03 159 LYS A C 1
ATOM 1287 O O . LYS A 1 159 ? 31.907 10.323 -35.916 1.00 61.03 159 LYS A O 1
ATOM 1292 N N . LEU A 1 160 ? 32.141 8.744 -34.329 1.00 57.09 160 LEU A N 1
ATOM 1293 C CA . LEU A 1 160 ? 33.461 8.263 -34.754 1.00 57.09 160 LEU A CA 1
ATOM 1294 C C . LEU A 1 160 ? 33.408 7.632 -36.152 1.00 57.09 160 LEU A C 1
ATOM 1296 O O . LEU A 1 160 ? 34.157 8.064 -37.031 1.00 57.09 160 LEU A O 1
ATOM 1300 N N . HIS A 1 161 ? 32.466 6.720 -36.408 1.00 55.75 161 HIS A N 1
ATOM 1301 C CA . HIS A 1 161 ? 32.266 6.114 -37.731 1.00 55.75 161 HIS A CA 1
ATOM 1302 C C . HIS A 1 161 ? 31.983 7.155 -38.825 1.00 55.75 161 HIS A C 1
ATOM 1304 O O . HIS A 1 161 ? 32.539 7.072 -39.924 1.00 55.75 161 HIS A O 1
ATOM 1310 N N . HIS A 1 162 ? 31.171 8.177 -38.537 1.00 55.00 162 HIS A N 1
ATOM 1311 C CA . HIS A 1 162 ? 30.898 9.260 -39.488 1.00 55.00 162 HIS A CA 1
ATOM 1312 C C . HIS A 1 162 ? 32.137 10.135 -39.758 1.00 55.00 162 HIS A C 1
ATOM 1314 O O . HIS A 1 162 ? 32.390 10.529 -40.901 1.00 55.00 162 HIS A O 1
ATOM 1320 N N . LYS A 1 163 ? 32.943 10.418 -38.727 1.00 56.16 163 LYS A N 1
ATOM 1321 C CA . LYS A 1 163 ? 34.175 11.218 -38.838 1.00 56.16 163 LYS A CA 1
ATOM 1322 C C . LYS A 1 163 ? 35.269 10.478 -39.616 1.00 56.16 163 LYS A C 1
ATOM 1324 O O . LYS A 1 163 ? 35.942 11.095 -40.441 1.00 56.16 163 LYS A O 1
ATOM 1329 N N . VAL A 1 164 ? 35.398 9.163 -39.419 1.00 56.50 164 VAL A N 1
ATOM 1330 C CA . VAL A 1 164 ? 36.309 8.293 -40.183 1.00 56.50 164 VAL A CA 1
ATOM 1331 C C . VAL A 1 164 ? 35.857 8.174 -41.641 1.00 56.50 164 VAL A C 1
ATOM 1333 O O . VAL A 1 164 ? 36.668 8.428 -42.530 1.00 56.50 164 VAL A O 1
ATOM 1336 N N . LYS A 1 165 ? 34.565 7.927 -41.919 1.00 51.06 165 LYS A N 1
ATOM 1337 C CA . LYS A 1 165 ? 34.028 7.913 -43.298 1.00 51.06 165 LYS A CA 1
ATOM 1338 C C . LYS A 1 165 ? 34.280 9.232 -44.039 1.00 51.06 165 LYS A C 1
ATOM 1340 O O . LYS A 1 165 ? 34.671 9.204 -45.202 1.00 51.06 165 LYS A O 1
ATOM 1345 N N . LYS A 1 166 ? 34.111 10.386 -43.381 1.00 54.72 166 LYS A N 1
ATOM 1346 C CA . LYS A 1 166 ? 34.427 11.705 -43.968 1.00 54.72 166 LYS A CA 1
ATOM 1347 C C . LYS A 1 166 ? 35.920 11.898 -44.241 1.00 54.72 166 LYS A C 1
ATOM 1349 O O . LYS A 1 166 ? 36.262 12.463 -45.274 1.00 54.72 166 LYS A O 1
ATOM 1354 N N . LYS A 1 167 ? 36.802 11.424 -43.352 1.00 50.72 167 LYS A N 1
ATOM 1355 C CA . LYS A 1 167 ? 38.255 11.445 -43.582 1.00 50.72 167 LYS A CA 1
ATOM 1356 C C . LYS A 1 167 ? 38.630 10.586 -44.788 1.00 50.72 167 LYS A C 1
ATOM 1358 O O . LYS A 1 167 ? 39.256 11.098 -45.702 1.00 50.72 167 LYS A O 1
ATOM 1363 N N . VAL A 1 168 ? 38.184 9.332 -44.835 1.00 54.75 168 VAL A N 1
ATOM 1364 C CA . VAL A 1 168 ? 38.485 8.394 -45.933 1.00 54.75 168 VAL A CA 1
ATOM 1365 C C . VAL A 1 168 ? 37.983 8.927 -47.282 1.00 54.75 168 VAL A C 1
ATOM 1367 O O . VAL A 1 168 ? 38.726 8.927 -48.255 1.00 54.75 168 VAL A O 1
ATOM 1370 N N . LYS A 1 169 ? 36.775 9.504 -47.333 1.00 52.31 169 LYS A N 1
ATOM 1371 C CA . LYS A 1 169 ? 36.222 10.107 -48.560 1.00 52.31 169 LYS A CA 1
ATOM 1372 C C . LYS A 1 169 ? 37.003 11.339 -49.049 1.00 52.31 169 LYS A C 1
ATOM 1374 O O . LYS A 1 169 ? 36.966 11.644 -50.233 1.00 52.31 169 LYS A O 1
ATOM 1379 N N . LYS A 1 170 ? 37.722 12.031 -48.157 1.00 57.19 170 LYS A N 1
ATOM 1380 C CA . LYS A 1 170 ? 38.619 13.146 -48.504 1.00 57.19 170 LYS A CA 1
ATOM 1381 C C . LYS A 1 170 ? 39.946 12.665 -49.107 1.00 57.19 170 LYS A C 1
ATOM 1383 O O . LYS A 1 170 ? 40.497 13.376 -49.930 1.00 57.19 170 LYS A O 1
ATOM 1388 N N . TYR A 1 171 ? 40.430 11.481 -48.727 1.00 52.59 171 TYR A N 1
ATOM 1389 C CA . TYR A 1 171 ? 41.658 10.891 -49.283 1.00 52.59 171 TYR A CA 1
ATOM 1390 C C . TYR A 1 171 ? 41.434 10.127 -50.597 1.00 52.59 171 TYR A C 1
ATOM 1392 O O . TYR A 1 171 ? 42.385 9.937 -51.337 1.00 52.59 171 TYR A O 1
ATOM 1400 N N . ILE A 1 172 ? 40.200 9.700 -50.889 1.00 55.31 172 ILE A N 1
ATOM 1401 C CA . ILE A 1 172 ? 39.840 9.005 -52.143 1.00 55.31 172 ILE A CA 1
ATOM 1402 C C . ILE A 1 172 ? 39.498 9.992 -53.281 1.00 55.31 172 ILE A C 1
ATOM 1404 O O . ILE A 1 172 ? 39.545 9.624 -54.446 1.00 55.31 172 ILE A O 1
ATOM 1408 N N . ASN A 1 173 ? 39.171 11.248 -52.955 1.00 52.00 173 ASN A N 1
ATOM 1409 C CA . ASN A 1 173 ? 38.848 12.303 -53.928 1.00 52.00 173 ASN A CA 1
ATOM 1410 C C . ASN A 1 173 ? 40.027 13.273 -54.192 1.00 52.00 173 ASN A C 1
ATOM 1412 O O . ASN A 1 173 ? 39.789 14.411 -54.601 1.00 52.00 173 ASN A O 1
ATOM 1416 N N . CYS A 1 174 ? 41.266 12.847 -53.925 1.00 46.16 174 CYS A N 1
ATOM 1417 C CA . CYS A 1 174 ? 42.500 13.531 -54.324 1.00 46.16 174 CYS A CA 1
ATOM 1418 C C . CYS A 1 174 ? 43.266 12.666 -55.320 1.00 46.16 174 CYS A C 1
ATOM 1420 O O . CYS A 1 174 ? 43.307 11.437 -55.095 1.00 46.16 174 CYS A O 1
#